Protein AF-A0A523VSX4-F1 (afdb_monomer_lite)

pLDDT: mean 75.47, std 18.43, range [39.0, 98.06]

Sequence (108 aa):
MPEKNNVSDAEEVKEILSVVSTEIPALIKGIISSVFSEEAGRSMGKAAAAFYKELKESGMPNEIALKMTEDYMSTFTSLGDILRHAGSGKKGLFFSKEKNREREEEEE

Foldseek 3Di:
DDDPPPVVVVVVVVVVVVCVVPVVLVVLVVVLCVCPPPVNVVVLVVVLVVQLVVCVVVVHDNVVSNVVSVVVVVVVVVVVVVSVVVNCPPVVVVVVVVVVVVVVVVVD

Structure (mmCIF, N/CA/C/O backbone):
data_AF-A0A523VSX4-F1
#
_ent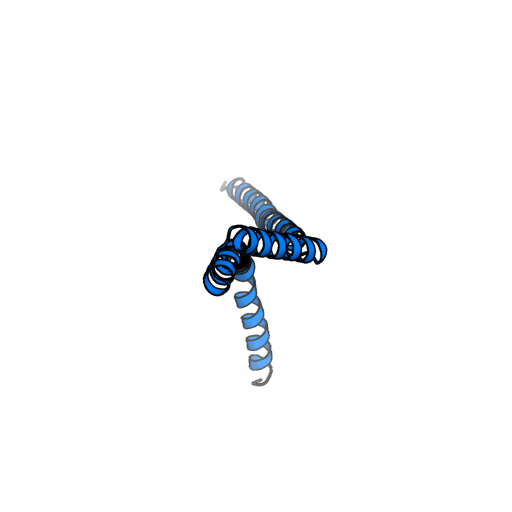ry.id   AF-A0A523VSX4-F1
#
loop_
_atom_site.group_PDB
_atom_site.id
_atom_site.type_symbol
_atom_site.label_atom_id
_atom_site.label_alt_id
_atom_site.label_comp_id
_atom_site.label_asym_id
_atom_site.label_entity_id
_atom_site.label_seq_id
_atom_site.pdbx_PDB_ins_code
_atom_site.Cartn_x
_atom_site.Cartn_y
_atom_site.Cartn_z
_atom_site.occupancy
_atom_site.B_iso_or_equiv
_atom_site.auth_seq_id
_atom_site.auth_comp_id
_atom_site.auth_asym_id
_atom_site.auth_atom_id
_atom_site.pdbx_PDB_model_num
ATOM 1 N N . MET A 1 1 ? 22.856 -2.462 -54.996 1.00 48.03 1 MET A N 1
ATOM 2 C CA . MET A 1 1 ? 23.525 -2.238 -53.696 1.00 48.03 1 MET A CA 1
ATOM 3 C C . MET A 1 1 ? 22.461 -2.427 -52.626 1.00 48.03 1 MET A C 1
ATOM 5 O O . MET A 1 1 ? 21.556 -1.601 -52.605 1.00 48.03 1 MET A O 1
ATOM 9 N N . PRO A 1 2 ? 22.453 -3.525 -51.851 1.00 47.81 2 PRO A N 1
ATOM 10 C CA . PRO A 1 2 ? 21.432 -3.714 -50.833 1.00 47.81 2 PRO A CA 1
ATOM 11 C C . PRO A 1 2 ? 21.807 -2.956 -49.548 1.00 47.81 2 PRO A C 1
ATOM 13 O O . PRO A 1 2 ? 22.927 -3.055 -49.059 1.00 47.81 2 PRO A O 1
ATOM 16 N N . GLU A 1 3 ? 20.848 -2.157 -49.084 1.00 53.94 3 GLU A N 1
ATOM 17 C CA . GLU A 1 3 ? 20.467 -1.943 -47.682 1.00 53.94 3 GLU A CA 1
ATOM 18 C C . GLU A 1 3 ? 21.566 -1.667 -46.641 1.00 53.94 3 GLU A C 1
ATOM 20 O O . GLU A 1 3 ? 22.012 -2.557 -45.924 1.00 53.94 3 GLU A O 1
ATOM 25 N N . LYS A 1 4 ? 21.913 -0.387 -46.461 1.00 54.75 4 LYS A N 1
ATOM 26 C CA . LYS A 1 4 ? 22.637 0.095 -45.268 1.00 54.75 4 LYS A CA 1
ATOM 27 C C . LYS A 1 4 ? 21.714 0.738 -44.213 1.00 54.75 4 LYS A C 1
ATOM 29 O O . LYS A 1 4 ? 22.189 1.080 -43.141 1.00 54.75 4 LYS A O 1
ATOM 34 N N . ASN A 1 5 ? 20.415 0.871 -44.508 1.00 56.47 5 ASN A N 1
ATOM 35 C CA . ASN A 1 5 ? 19.453 1.607 -43.672 1.00 56.47 5 ASN A CA 1
ATOM 36 C C . ASN A 1 5 ? 18.689 0.712 -42.675 1.00 56.47 5 ASN A C 1
ATOM 38 O O . ASN A 1 5 ? 18.404 1.139 -41.570 1.00 56.47 5 ASN A O 1
ATOM 42 N N . ASN A 1 6 ? 18.405 -0.553 -43.002 1.00 58.22 6 ASN A N 1
ATOM 43 C CA . ASN A 1 6 ? 17.601 -1.409 -42.111 1.00 58.22 6 ASN A CA 1
ATOM 44 C C . ASN A 1 6 ? 18.344 -1.842 -40.833 1.00 58.22 6 ASN A C 1
ATOM 46 O O . ASN A 1 6 ? 17.718 -2.139 -39.819 1.00 58.22 6 ASN A O 1
ATOM 50 N N . VAL A 1 7 ? 19.681 -1.903 -40.877 1.00 60.81 7 VAL A N 1
ATOM 51 C CA . VAL A 1 7 ? 20.496 -2.316 -39.722 1.00 60.81 7 VAL A CA 1
ATOM 52 C C . VAL A 1 7 ? 20.605 -1.185 -38.694 1.00 60.81 7 VAL A C 1
ATOM 54 O O . VAL A 1 7 ? 20.526 -1.469 -37.503 1.00 60.81 7 VAL A O 1
ATOM 57 N N . SER A 1 8 ? 20.710 0.080 -39.131 1.00 67.00 8 SER A N 1
ATOM 58 C CA . SER A 1 8 ? 20.747 1.230 -38.212 1.00 67.00 8 SER A CA 1
ATOM 59 C C . SER A 1 8 ? 19.434 1.396 -37.455 1.00 67.00 8 SER A C 1
ATOM 61 O O . SER A 1 8 ? 19.451 1.611 -36.247 1.00 67.00 8 SER A O 1
ATOM 63 N N . ASP A 1 9 ? 18.304 1.207 -38.139 1.00 78.69 9 ASP A N 1
ATOM 64 C CA . ASP A 1 9 ? 16.977 1.366 -37.537 1.00 78.69 9 ASP A CA 1
ATOM 65 C C . ASP A 1 9 ? 16.722 0.293 -36.463 1.00 78.69 9 ASP A C 1
ATOM 67 O O . ASP A 1 9 ? 16.134 0.559 -35.415 1.00 78.69 9 ASP A O 1
ATOM 71 N N . ALA A 1 10 ? 17.217 -0.931 -36.677 1.00 84.50 10 ALA A N 1
ATOM 72 C CA . ALA A 1 10 ? 17.121 -2.005 -35.692 1.00 84.50 10 ALA A CA 1
ATOM 73 C C . ALA A 1 10 ? 18.005 -1.762 -34.454 1.00 84.50 10 ALA A C 1
ATOM 75 O O . ALA A 1 10 ? 17.607 -2.107 -33.337 1.00 84.50 10 ALA A O 1
ATOM 76 N N . GLU A 1 11 ? 19.194 -1.180 -34.631 1.00 86.62 11 GLU A N 1
ATOM 77 C CA . GLU A 1 11 ? 20.088 -0.831 -33.522 1.00 86.62 11 GLU A CA 1
ATOM 78 C C . GLU A 1 11 ? 19.520 0.306 -32.665 1.00 86.62 11 GLU A C 1
ATOM 80 O O . GLU A 1 11 ? 19.517 0.190 -31.438 1.00 86.62 11 GLU A O 1
ATOM 85 N N . GLU A 1 12 ? 18.948 1.339 -33.286 1.00 85.19 12 GLU A N 1
ATOM 86 C CA . GLU A 1 12 ? 18.312 2.457 -32.580 1.00 85.19 12 GLU A CA 1
ATOM 87 C C . GLU A 1 12 ? 17.086 1.992 -31.776 1.00 85.19 12 GLU A C 1
ATOM 89 O O . GLU A 1 12 ? 16.945 2.295 -30.588 1.00 85.19 12 GLU A O 1
ATOM 94 N N . VAL A 1 13 ? 16.234 1.147 -32.370 1.00 89.38 13 VAL A N 1
ATOM 95 C CA . VAL A 1 13 ? 15.096 0.543 -31.658 1.00 89.38 13 VAL A CA 1
ATOM 96 C C . VAL A 1 13 ? 15.570 -0.329 -30.492 1.00 89.38 13 VAL A C 1
ATOM 98 O O . VAL A 1 13 ? 14.973 -0.296 -29.415 1.00 89.38 13 VAL A O 1
ATOM 101 N N . LYS A 1 14 ? 16.657 -1.090 -30.657 1.00 90.31 14 LYS A N 1
ATOM 102 C CA . LYS A 1 14 ? 17.240 -1.899 -29.576 1.00 90.31 14 LYS A CA 1
ATOM 103 C C . LYS A 1 14 ? 17.759 -1.031 -28.428 1.00 90.31 14 LYS A C 1
ATOM 105 O O . LYS A 1 14 ? 17.620 -1.430 -27.268 1.00 90.31 14 LYS A O 1
ATOM 110 N N . GLU A 1 15 ? 18.346 0.123 -28.726 1.00 91.00 15 GLU A N 1
ATOM 111 C CA . GLU A 1 15 ? 18.841 1.063 -27.720 1.00 91.00 15 GLU A CA 1
ATOM 112 C C . GLU A 1 15 ? 17.681 1.675 -26.926 1.00 91.00 15 GLU A C 1
ATOM 114 O O . GLU A 1 15 ? 17.662 1.580 -25.696 1.00 91.00 15 GLU A O 1
ATOM 119 N N . ILE A 1 16 ? 16.646 2.162 -27.617 1.00 90.25 16 ILE A N 1
ATOM 120 C CA . ILE A 1 16 ? 15.422 2.678 -26.988 1.00 90.25 16 ILE A CA 1
ATOM 121 C C . ILE A 1 16 ? 14.774 1.602 -26.111 1.00 90.25 16 ILE A C 1
ATOM 123 O O . ILE A 1 16 ? 14.473 1.846 -24.943 1.00 90.25 16 ILE A O 1
ATOM 127 N N . LEU A 1 17 ? 14.586 0.387 -26.637 1.00 92.19 17 LEU A N 1
ATOM 128 C CA . LEU A 1 17 ? 13.987 -0.713 -25.879 1.00 92.19 17 LEU A CA 1
ATOM 129 C C . LEU A 1 17 ? 14.850 -1.133 -24.684 1.00 92.19 17 LEU A C 1
ATOM 131 O O . LEU A 1 17 ? 14.299 -1.502 -23.646 1.00 92.19 17 LEU A O 1
ATOM 135 N N . SER A 1 18 ? 16.178 -1.044 -24.793 1.00 90.25 18 SER A N 1
ATOM 136 C CA . SER A 1 18 ? 17.081 -1.297 -23.667 1.00 90.25 18 SER A CA 1
ATOM 137 C C . SER A 1 18 ? 16.850 -0.286 -22.550 1.00 90.25 18 SER A C 1
ATOM 139 O O . SER A 1 18 ? 16.591 -0.716 -21.427 1.00 90.25 18 SER A O 1
ATOM 141 N N . VAL A 1 19 ? 16.826 1.015 -22.863 1.00 93.25 19 VAL A N 1
ATOM 142 C CA . VAL A 1 19 ? 16.543 2.090 -21.893 1.00 93.25 19 VAL A CA 1
ATOM 143 C C . VAL A 1 19 ? 15.151 1.928 -21.277 1.00 93.25 19 VAL A C 1
ATOM 145 O O . VAL A 1 19 ? 14.984 1.957 -20.062 1.00 93.25 19 VAL A O 1
ATOM 148 N N . VAL A 1 20 ? 14.128 1.672 -22.090 1.00 90.25 20 VAL A N 1
ATOM 149 C CA . VAL A 1 20 ? 12.761 1.436 -21.598 1.00 90.25 20 VAL A CA 1
ATOM 150 C C . VAL A 1 20 ? 12.720 0.239 -20.642 1.00 90.25 20 VAL A C 1
ATOM 152 O O . VAL A 1 20 ? 12.062 0.285 -19.600 1.00 90.25 20 VAL A O 1
ATOM 155 N N . SER A 1 21 ? 13.460 -0.827 -20.959 1.00 83.81 21 SER A N 1
ATOM 156 C CA . SER A 1 21 ? 13.522 -2.033 -20.135 1.00 83.81 21 SER A CA 1
ATOM 157 C C . SER A 1 21 ? 14.290 -1.863 -18.819 1.00 83.81 21 SER A C 1
ATOM 159 O O . SER A 1 21 ? 14.166 -2.739 -17.957 1.00 83.81 21 SER A O 1
ATOM 161 N N . THR A 1 22 ? 15.059 -0.780 -18.650 1.00 87.38 22 THR A N 1
ATOM 162 C CA . THR A 1 22 ? 15.782 -0.444 -17.412 1.00 87.38 22 THR A CA 1
ATOM 163 C C . THR A 1 22 ? 15.052 0.614 -16.592 1.00 87.38 22 THR A C 1
ATOM 165 O O . THR A 1 22 ? 14.833 0.407 -15.397 1.00 87.38 22 THR A O 1
ATOM 168 N N . GLU A 1 23 ? 14.615 1.704 -17.224 1.00 89.31 23 GLU A N 1
ATOM 169 C CA . GLU A 1 23 ? 14.023 2.855 -16.537 1.00 89.31 23 GLU A CA 1
ATOM 170 C C . GLU A 1 23 ? 12.624 2.551 -15.994 1.00 89.31 23 GLU A C 1
ATOM 172 O O . GLU A 1 23 ? 12.334 2.850 -14.835 1.00 89.31 23 GLU A O 1
ATOM 177 N N . ILE A 1 24 ? 11.757 1.884 -16.771 1.00 86.69 24 ILE A N 1
ATOM 178 C CA . ILE A 1 24 ? 10.392 1.572 -16.313 1.00 86.69 24 ILE A CA 1
ATOM 179 C C . ILE A 1 24 ? 10.417 0.680 -15.056 1.00 86.69 24 ILE A C 1
ATOM 181 O O . ILE A 1 24 ? 9.769 1.034 -14.065 1.00 86.69 24 ILE A O 1
ATOM 185 N N . PRO A 1 25 ? 11.176 -0.437 -15.012 1.00 80.50 25 PRO A N 1
ATOM 186 C CA . PRO A 1 25 ? 11.282 -1.230 -13.789 1.00 80.50 25 PRO A CA 1
ATOM 187 C C . PRO A 1 25 ? 11.915 -0.477 -12.615 1.00 80.50 25 PRO A C 1
ATOM 189 O O . PRO A 1 25 ? 11.504 -0.693 -11.473 1.00 80.50 25 PRO A O 1
ATOM 192 N N . ALA A 1 26 ? 12.894 0.400 -12.864 1.00 81.69 26 ALA A N 1
ATOM 193 C CA . ALA A 1 26 ? 13.527 1.201 -11.818 1.00 81.69 26 ALA A CA 1
ATOM 194 C C . ALA A 1 26 ? 12.535 2.179 -11.170 1.00 81.69 26 ALA A C 1
ATOM 196 O O . ALA A 1 26 ? 12.469 2.257 -9.942 1.00 81.69 26 ALA A O 1
ATOM 197 N N . LEU A 1 27 ? 11.705 2.848 -11.975 1.00 82.81 27 LEU A N 1
ATOM 198 C CA . LEU A 1 27 ? 10.642 3.734 -11.496 1.00 82.81 27 LEU A CA 1
ATOM 199 C C . LEU A 1 27 ? 9.605 2.977 -10.657 1.00 82.81 27 LEU A C 1
ATOM 201 O O . LEU A 1 27 ? 9.280 3.402 -9.547 1.00 82.81 27 LEU A O 1
ATOM 205 N N . ILE A 1 28 ? 9.141 1.818 -11.137 1.00 74.56 28 ILE A N 1
ATOM 206 C CA . ILE A 1 28 ? 8.211 0.953 -10.392 1.00 74.56 28 ILE A CA 1
ATOM 207 C C . ILE A 1 28 ? 8.827 0.542 -9.049 1.00 74.56 28 ILE A C 1
ATOM 209 O O . ILE A 1 28 ? 8.181 0.656 -8.008 1.00 74.56 28 ILE A O 1
ATOM 213 N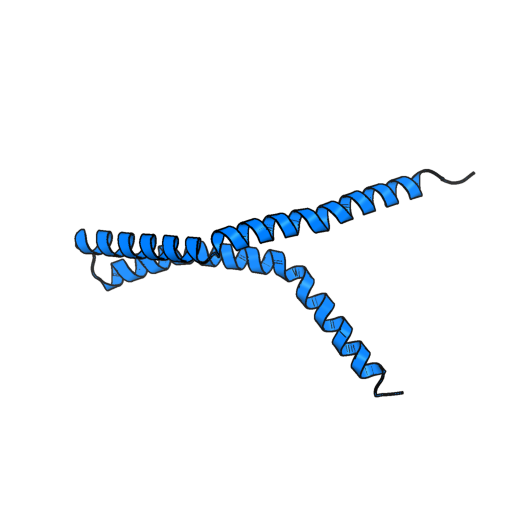 N . LYS A 1 29 ? 10.096 0.112 -9.048 1.00 73.88 29 LYS A N 1
ATOM 214 C CA . LYS A 1 29 ? 10.814 -0.261 -7.824 1.00 73.88 29 LYS A CA 1
ATOM 215 C C . LYS A 1 29 ? 10.938 0.918 -6.857 1.00 73.88 29 LYS A C 1
ATOM 217 O O . LYS A 1 29 ? 10.751 0.716 -5.663 1.00 73.88 29 LYS A O 1
ATOM 222 N N . GLY A 1 30 ? 11.202 2.128 -7.350 1.00 79.06 30 GLY A N 1
ATOM 223 C CA . GLY A 1 30 ? 11.261 3.343 -6.534 1.00 79.06 30 GLY A CA 1
ATOM 224 C C . GLY A 1 30 ? 9.937 3.654 -5.832 1.00 79.06 30 GLY A C 1
ATOM 225 O O . GLY A 1 30 ? 9.933 3.916 -4.631 1.00 79.06 30 GLY A O 1
ATOM 226 N N . ILE A 1 31 ? 8.813 3.544 -6.547 1.00 75.50 31 ILE A N 1
ATOM 227 C CA . ILE A 1 31 ? 7.465 3.740 -5.985 1.00 75.50 31 ILE A CA 1
ATOM 228 C C . ILE A 1 31 ? 7.132 2.643 -4.965 1.00 75.50 31 ILE A C 1
ATOM 230 O O . ILE A 1 31 ? 6.622 2.927 -3.887 1.00 75.50 31 ILE A O 1
ATOM 234 N N . ILE A 1 32 ? 7.461 1.381 -5.257 1.00 66.69 32 ILE A N 1
ATOM 235 C CA . ILE A 1 32 ? 7.283 0.281 -4.298 1.00 66.69 32 ILE A CA 1
ATOM 236 C C . ILE A 1 32 ? 8.121 0.550 -3.044 1.00 66.69 32 ILE A C 1
ATOM 238 O O . ILE A 1 32 ? 7.608 0.468 -1.936 1.00 66.69 32 ILE A O 1
ATOM 242 N N . SER A 1 33 ? 9.398 0.898 -3.182 1.00 69.12 33 SER A N 1
ATOM 243 C CA . SER A 1 33 ? 10.268 1.167 -2.035 1.00 69.12 33 SER A CA 1
ATOM 244 C C . SER A 1 33 ? 9.820 2.369 -1.205 1.00 69.12 33 SER A C 1
ATOM 246 O O . SER A 1 33 ? 10.005 2.341 0.009 1.00 69.12 33 SER A O 1
ATOM 248 N N . SER A 1 34 ? 9.212 3.393 -1.809 1.00 72.88 34 SER A N 1
ATOM 249 C CA . SER A 1 34 ? 8.656 4.514 -1.048 1.00 72.88 34 SER A CA 1
ATOM 250 C C . SER A 1 34 ? 7.396 4.108 -0.274 1.00 72.88 34 SER A C 1
ATOM 252 O O . SER A 1 34 ? 7.284 4.432 0.909 1.00 72.88 34 SER A O 1
ATOM 254 N N . VAL A 1 35 ? 6.501 3.327 -0.889 1.00 66.56 35 VAL A N 1
ATOM 255 C CA . VAL A 1 35 ? 5.238 2.853 -0.288 1.00 66.56 35 VAL A CA 1
ATOM 256 C C . VAL A 1 35 ? 5.445 1.724 0.735 1.00 66.56 35 VAL A C 1
ATOM 258 O O . VAL A 1 35 ? 4.717 1.648 1.718 1.00 66.56 35 VAL A O 1
ATOM 261 N N . PHE A 1 36 ? 6.453 0.869 0.554 1.00 67.75 36 PHE A N 1
ATOM 262 C CA . PHE A 1 36 ? 6.820 -0.221 1.473 1.00 67.75 36 PHE A CA 1
ATOM 263 C C . PHE A 1 36 ? 8.020 0.128 2.367 1.00 67.75 36 PHE A C 1
ATOM 265 O O . PHE A 1 36 ? 8.699 -0.761 2.884 1.00 67.75 36 PHE A O 1
ATOM 272 N N . SER A 1 37 ? 8.303 1.418 2.546 1.00 74.94 37 SER A N 1
ATOM 273 C CA . SER A 1 37 ? 9.291 1.881 3.520 1.00 74.94 37 SER A CA 1
ATOM 274 C C . SER A 1 37 ? 8.790 1.670 4.954 1.00 74.94 37 SER A C 1
ATOM 276 O O . SER A 1 37 ? 7.587 1.583 5.206 1.00 74.94 37 SER A O 1
ATOM 278 N N . GLU A 1 38 ? 9.705 1.618 5.925 1.00 77.69 38 GLU A N 1
ATOM 279 C CA . GLU A 1 38 ? 9.335 1.551 7.345 1.00 77.69 38 GLU A CA 1
ATOM 280 C C . GLU A 1 38 ? 8.454 2.742 7.757 1.00 77.69 38 GLU A C 1
ATOM 282 O O . GLU A 1 38 ? 7.485 2.587 8.501 1.00 77.69 38 GLU A O 1
ATOM 287 N N . GLU A 1 39 ? 8.761 3.932 7.241 1.00 81.62 39 GLU A N 1
ATOM 288 C CA . GLU A 1 39 ? 7.982 5.144 7.479 1.00 81.62 39 GLU A CA 1
ATOM 289 C C . GLU A 1 39 ? 6.562 5.027 6.915 1.00 81.62 39 GLU A C 1
ATOM 291 O O . GLU A 1 39 ? 5.592 5.297 7.630 1.00 81.62 39 GLU A O 1
ATOM 296 N N . ALA A 1 40 ? 6.423 4.555 5.674 1.00 80.12 40 ALA A N 1
ATOM 297 C CA . ALA A 1 40 ? 5.121 4.321 5.063 1.00 80.12 40 ALA A CA 1
ATOM 298 C C . ALA A 1 40 ? 4.328 3.239 5.812 1.00 80.12 40 ALA A C 1
ATOM 300 O O . ALA A 1 40 ? 3.149 3.441 6.100 1.00 80.12 40 ALA A O 1
ATOM 301 N N . GLY A 1 41 ? 4.980 2.152 6.237 1.00 81.44 41 GLY A N 1
ATOM 302 C CA . GLY A 1 41 ? 4.369 1.119 7.077 1.00 81.44 41 GLY A CA 1
ATOM 303 C C . GLY A 1 41 ? 3.869 1.664 8.420 1.00 81.44 41 GLY A C 1
ATOM 304 O O . GLY A 1 41 ? 2.733 1.394 8.815 1.00 81.44 41 GLY A O 1
ATOM 305 N N . ARG A 1 42 ? 4.667 2.495 9.107 1.00 86.81 42 ARG A N 1
ATOM 306 C CA . ARG A 1 42 ? 4.257 3.172 10.353 1.00 86.81 42 ARG A CA 1
ATOM 307 C C . ARG A 1 42 ? 3.086 4.127 10.126 1.00 86.81 42 ARG A C 1
ATOM 309 O O . ARG A 1 42 ? 2.177 4.177 10.954 1.00 86.81 42 ARG A O 1
ATOM 316 N N . SER A 1 43 ? 3.105 4.889 9.034 1.00 88.12 43 SER A N 1
ATOM 317 C CA . SER A 1 43 ? 2.020 5.805 8.667 1.00 88.12 43 SER A CA 1
ATOM 318 C C . SER A 1 43 ? 0.719 5.044 8.394 1.00 88.12 43 SER A C 1
ATOM 320 O O . SER A 1 43 ? -0.321 5.355 8.976 1.00 88.12 43 SER A O 1
ATOM 322 N N . MET A 1 44 ? 0.796 3.968 7.607 1.00 85.88 44 MET A N 1
ATOM 323 C CA . MET A 1 44 ? -0.333 3.097 7.285 1.00 85.88 44 MET A CA 1
ATOM 324 C C . MET A 1 44 ? -0.929 2.447 8.541 1.00 85.88 44 MET A C 1
ATOM 326 O O . MET A 1 44 ? -2.143 2.484 8.735 1.00 85.88 44 MET A O 1
ATOM 330 N N . GLY A 1 45 ? -0.088 1.937 9.447 1.00 89.19 45 GLY A N 1
ATOM 331 C CA . GLY A 1 45 ? -0.543 1.372 10.721 1.00 89.19 45 GLY A CA 1
ATOM 332 C C . GLY A 1 45 ? -1.272 2.390 11.605 1.00 89.19 45 GLY A C 1
ATOM 333 O O . GLY A 1 45 ? -2.311 2.073 12.184 1.00 89.19 45 GLY A O 1
ATOM 334 N N . LYS A 1 46 ? -0.783 3.638 11.671 1.00 94.19 46 LYS A N 1
ATOM 335 C CA . LYS A 1 46 ? -1.471 4.727 12.389 1.00 94.19 46 LYS A CA 1
ATOM 336 C C . LYS A 1 46 ? -2.834 5.042 11.774 1.00 94.19 46 LYS A C 1
ATOM 338 O O . LYS A 1 46 ? -3.794 5.223 12.518 1.00 94.19 46 LYS A O 1
ATOM 343 N N . ALA A 1 47 ? -2.923 5.086 10.445 1.00 91.75 47 ALA A N 1
ATOM 344 C CA . ALA A 1 47 ? -4.177 5.340 9.743 1.00 91.75 47 ALA A CA 1
ATOM 345 C C . ALA A 1 47 ? -5.209 4.230 10.002 1.00 91.75 47 ALA A C 1
ATOM 347 O O . ALA A 1 47 ? -6.348 4.532 10.350 1.00 91.75 47 ALA A O 1
ATOM 348 N N . ALA A 1 48 ? -4.803 2.959 9.917 1.00 94.06 48 ALA A N 1
ATOM 349 C CA . ALA A 1 48 ? -5.670 1.821 10.225 1.00 94.06 48 ALA A CA 1
ATOM 350 C C . ALA A 1 48 ? -6.174 1.855 11.678 1.00 94.06 48 ALA A C 1
ATOM 352 O O . ALA A 1 48 ? -7.361 1.664 11.933 1.00 94.06 48 ALA A O 1
ATOM 353 N N . ALA A 1 49 ? -5.289 2.161 12.633 1.00 95.31 49 ALA A N 1
ATOM 354 C CA . ALA A 1 49 ? -5.657 2.272 14.043 1.00 95.31 49 ALA A CA 1
ATOM 355 C C . ALA A 1 49 ? -6.644 3.421 14.305 1.00 95.31 49 ALA A C 1
ATOM 357 O O . ALA A 1 49 ? -7.605 3.244 15.053 1.00 95.31 49 ALA A O 1
ATOM 358 N N . ALA A 1 50 ? -6.421 4.585 13.686 1.00 97.25 50 ALA A N 1
ATOM 359 C CA . ALA A 1 50 ? -7.326 5.726 13.792 1.00 97.25 50 ALA A CA 1
ATOM 360 C C . ALA A 1 50 ? -8.706 5.405 13.199 1.00 97.25 50 ALA A C 1
ATOM 362 O O . ALA A 1 50 ? -9.717 5.662 13.845 1.00 97.25 50 ALA A O 1
ATOM 363 N N . PHE A 1 51 ? -8.743 4.773 12.024 1.00 96.44 51 PHE A N 1
ATOM 364 C CA . PHE A 1 51 ? -9.981 4.350 11.372 1.00 96.44 51 PHE A CA 1
ATOM 365 C C . PHE A 1 51 ? -10.781 3.368 12.239 1.00 96.44 51 PHE A C 1
ATOM 367 O O . PHE A 1 51 ? -11.951 3.608 12.523 1.00 96.44 51 PHE A O 1
ATOM 374 N N . TYR A 1 52 ? -10.138 2.313 12.750 1.00 97.62 52 TYR A N 1
ATOM 375 C CA . TYR A 1 52 ? -10.778 1.361 13.663 1.00 97.62 52 TYR A CA 1
ATOM 376 C C . TYR A 1 52 ? -11.332 2.037 14.925 1.00 97.62 52 TYR A C 1
ATOM 378 O O . TYR A 1 52 ? -12.437 1.722 15.374 1.00 97.62 52 TYR A O 1
ATOM 386 N N . LYS A 1 53 ? -10.568 2.972 15.502 1.00 98.00 53 LYS A N 1
ATOM 387 C CA . LYS A 1 53 ? -10.972 3.715 16.697 1.00 98.00 53 LYS A CA 1
ATOM 388 C C . LYS A 1 53 ? -12.227 4.555 16.437 1.00 98.00 53 LYS A C 1
ATOM 390 O O . LYS A 1 53 ? -13.175 4.433 17.205 1.00 98.00 53 LYS A O 1
ATOM 395 N N . GLU A 1 54 ? -12.256 5.320 15.349 1.00 98.06 54 GLU A N 1
ATOM 396 C CA . GLU A 1 54 ? -13.416 6.123 14.930 1.00 98.06 54 GLU A CA 1
ATOM 397 C C . GLU A 1 54 ? -14.663 5.256 14.707 1.00 98.06 54 GLU A C 1
ATOM 399 O O . GLU A 1 54 ? -15.742 5.562 15.216 1.00 98.06 54 GLU A O 1
ATOM 404 N N . LEU A 1 55 ? -14.522 4.109 14.028 1.00 97.81 55 LEU A N 1
ATOM 405 C CA . LEU A 1 55 ? -15.636 3.175 13.839 1.00 97.81 55 LEU A CA 1
ATOM 406 C C . LEU A 1 55 ? -16.212 2.720 15.185 1.00 97.81 55 LEU A C 1
ATOM 408 O O . LEU A 1 55 ? -17.426 2.764 15.391 1.00 97.81 55 LEU A O 1
ATOM 412 N N . LYS A 1 56 ? -15.356 2.343 16.135 1.00 98.00 56 LYS A N 1
ATOM 413 C CA . LYS A 1 56 ? -15.801 1.952 17.477 1.00 98.00 56 LYS A CA 1
ATOM 414 C C . LYS A 1 56 ? -16.452 3.091 18.249 1.00 98.00 56 LYS A C 1
ATOM 416 O O . LYS A 1 56 ? -17.464 2.868 18.909 1.00 98.00 56 LYS A O 1
ATOM 421 N N . GLU A 1 57 ? -15.885 4.290 18.177 1.00 97.81 57 GLU A N 1
ATOM 422 C CA . GLU A 1 57 ? -16.424 5.482 18.840 1.00 97.81 57 GLU A CA 1
ATOM 423 C C . GLU A 1 57 ? -17.791 5.882 18.268 1.00 97.81 57 GLU A C 1
ATOM 425 O O . GLU A 1 57 ? -18.657 6.329 19.017 1.00 97.81 57 GLU A O 1
ATOM 430 N N . SER A 1 58 ? -18.042 5.601 16.985 1.00 97.25 58 SER A N 1
ATOM 431 C CA . SER A 1 58 ? -19.359 5.766 16.353 1.00 97.25 58 SER A CA 1
ATOM 432 C C . SER A 1 58 ? -20.407 4.719 16.774 1.00 97.25 58 SER A C 1
ATOM 434 O O . SER A 1 58 ? -21.561 4.792 16.355 1.00 97.25 58 SER A O 1
ATOM 436 N N . GLY A 1 59 ? -20.029 3.746 17.613 1.00 96.94 59 GLY A N 1
ATOM 437 C CA . GLY A 1 59 ? -20.911 2.683 18.099 1.00 96.94 59 GLY A CA 1
ATOM 438 C C . GLY A 1 59 ? -20.900 1.412 17.248 1.00 96.94 59 GLY A C 1
ATOM 439 O O . GLY A 1 59 ? -21.741 0.534 17.452 1.00 96.94 59 GLY A O 1
ATOM 440 N N . MET A 1 60 ? -19.960 1.276 16.306 1.00 97.56 60 MET A N 1
ATOM 441 C CA . MET A 1 60 ? -19.835 0.060 15.505 1.00 97.56 60 MET A CA 1
ATOM 442 C C . MET A 1 60 ? -19.358 -1.125 16.366 1.00 97.56 60 MET A C 1
ATOM 444 O O . MET A 1 60 ? -18.390 -0.984 17.121 1.00 97.56 60 MET A O 1
ATOM 448 N N . PRO A 1 61 ? -19.973 -2.318 16.236 1.00 98.00 61 PRO A N 1
ATOM 449 C CA . PRO A 1 61 ? -19.493 -3.521 16.906 1.00 98.00 61 PRO A CA 1
ATOM 450 C C . PRO A 1 61 ? -18.034 -3.832 16.553 1.00 98.00 61 PRO A C 1
ATOM 452 O O . PRO A 1 61 ? -17.642 -3.724 15.391 1.00 98.00 61 PRO A O 1
ATOM 455 N N . ASN A 1 62 ? -17.251 -4.275 17.544 1.00 95.00 62 ASN A N 1
ATOM 456 C CA . ASN A 1 62 ? -15.809 -4.524 17.395 1.00 95.00 62 ASN A CA 1
ATOM 457 C C . ASN A 1 62 ? -15.469 -5.399 16.179 1.00 95.00 62 ASN A C 1
ATOM 459 O O . ASN A 1 62 ? -14.550 -5.072 15.437 1.00 95.00 62 ASN A O 1
ATOM 463 N N . GLU A 1 63 ? -16.205 -6.493 15.969 1.00 96.12 63 GLU A N 1
ATOM 464 C CA . GLU A 1 63 ? -15.954 -7.431 14.866 1.00 96.12 63 GLU A CA 1
ATOM 465 C C . GLU A 1 63 ? -16.195 -6.789 13.495 1.00 96.12 63 GLU A C 1
ATOM 467 O O . GLU A 1 63 ? -15.420 -6.996 12.565 1.00 96.12 63 GLU A O 1
ATOM 472 N N . ILE A 1 64 ? -17.232 -5.954 13.379 1.00 97.25 64 ILE A N 1
ATOM 473 C CA . ILE A 1 64 ? -17.542 -5.241 12.135 1.00 97.25 64 ILE A CA 1
ATOM 474 C C . ILE A 1 64 ? -16.490 -4.158 11.879 1.00 97.25 64 ILE A C 1
ATOM 476 O O . ILE A 1 64 ? -15.984 -4.053 10.764 1.00 97.25 64 ILE A O 1
ATOM 480 N N . ALA A 1 65 ? -16.109 -3.401 12.911 1.00 97.62 65 ALA A N 1
ATOM 481 C CA . ALA A 1 65 ? -15.080 -2.371 12.805 1.00 97.62 65 ALA A CA 1
ATOM 482 C C . ALA A 1 65 ? -13.716 -2.959 12.414 1.00 97.62 65 ALA A C 1
ATOM 484 O O . ALA A 1 65 ? -13.002 -2.381 11.590 1.00 97.62 65 ALA A O 1
ATOM 485 N N . LEU A 1 66 ? -13.365 -4.121 12.979 1.00 96.44 66 LEU A N 1
ATOM 486 C CA . LEU A 1 66 ? -12.144 -4.843 12.639 1.00 96.44 66 LEU A CA 1
ATOM 487 C C . LEU A 1 66 ? -12.175 -5.265 11.170 1.00 96.44 66 LEU A C 1
ATOM 489 O O . LEU A 1 66 ? -11.273 -4.897 10.424 1.00 96.44 66 LEU A O 1
ATOM 493 N N . LYS A 1 67 ? -13.257 -5.922 10.737 1.00 96.50 67 LYS A N 1
ATOM 494 C CA . LYS A 1 67 ? -13.421 -6.357 9.349 1.00 96.50 67 LYS A CA 1
ATOM 495 C C . LYS A 1 67 ? -13.345 -5.192 8.359 1.00 96.50 67 LYS A C 1
ATOM 497 O O . LYS A 1 67 ? -12.628 -5.277 7.374 1.00 96.50 67 LYS A O 1
ATOM 502 N N . MET A 1 68 ? -14.025 -4.075 8.625 1.00 95.19 68 MET A N 1
ATOM 503 C CA . MET A 1 68 ? -13.962 -2.898 7.746 1.00 95.19 68 MET A CA 1
ATOM 504 C C . MET A 1 68 ? -12.553 -2.300 7.666 1.00 95.19 68 MET A C 1
ATOM 506 O O . MET A 1 68 ? -12.154 -1.790 6.620 1.00 95.19 68 MET A O 1
ATOM 510 N N . THR A 1 69 ? -11.790 -2.364 8.758 1.00 95.25 69 THR A N 1
ATOM 511 C CA . THR A 1 69 ? -10.391 -1.917 8.781 1.00 95.25 69 THR A CA 1
ATOM 512 C C . THR A 1 69 ? -9.487 -2.873 7.998 1.00 95.25 69 THR A C 1
ATOM 514 O O . THR A 1 69 ? -8.624 -2.416 7.249 1.00 95.25 69 THR A O 1
ATOM 517 N N . GLU A 1 70 ? -9.696 -4.185 8.131 1.00 92.75 70 GLU A N 1
ATOM 518 C CA . GLU A 1 70 ? -9.011 -5.218 7.343 1.00 92.75 70 GLU A CA 1
ATOM 519 C C . GLU A 1 70 ? -9.305 -5.062 5.847 1.00 92.75 70 GLU A C 1
ATOM 521 O O . GLU A 1 70 ? -8.372 -5.019 5.046 1.00 92.75 70 GLU A O 1
ATOM 526 N N . ASP A 1 71 ? -10.575 -4.880 5.475 1.00 9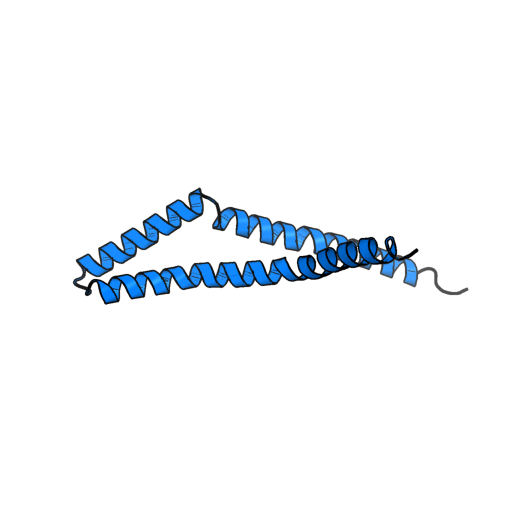1.88 71 ASP A N 1
ATOM 527 C CA . ASP A 1 71 ? -11.006 -4.648 4.095 1.00 91.88 71 ASP A CA 1
ATOM 528 C C . ASP A 1 71 ? -10.365 -3.366 3.533 1.00 91.88 71 ASP A C 1
ATOM 530 O O . ASP A 1 71 ? -9.810 -3.384 2.433 1.00 91.88 71 ASP A O 1
ATOM 534 N N . TYR A 1 72 ? -10.342 -2.270 4.303 1.00 87.56 72 TYR A N 1
ATOM 535 C CA . TYR A 1 72 ? -9.647 -1.033 3.928 1.00 87.56 72 TYR A CA 1
ATOM 536 C C . TYR A 1 72 ? -8.149 -1.270 3.675 1.00 87.56 72 TYR A C 1
ATOM 538 O O . TYR A 1 72 ? -7.620 -0.849 2.645 1.00 87.56 72 TYR A O 1
ATOM 546 N N . MET A 1 73 ? -7.468 -2.006 4.557 1.00 86.19 73 MET A N 1
ATOM 547 C CA . MET A 1 73 ? -6.048 -2.356 4.411 1.00 86.19 73 MET A CA 1
ATOM 548 C C . MET A 1 73 ? -5.766 -3.315 3.251 1.00 86.19 73 MET A C 1
ATOM 550 O O . MET A 1 73 ? -4.731 -3.193 2.592 1.00 86.19 73 MET A O 1
ATOM 554 N N . SER A 1 74 ? -6.698 -4.218 2.947 1.00 84.00 74 SER A N 1
ATOM 555 C CA . SER A 1 74 ? -6.561 -5.198 1.865 1.00 84.00 74 SER A CA 1
ATOM 556 C C . SER A 1 74 ? -6.430 -4.551 0.481 1.00 84.00 74 SER A C 1
ATOM 558 O O . SER A 1 74 ? -5.782 -5.096 -0.418 1.00 84.00 74 SER A O 1
ATOM 560 N N . THR A 1 75 ? -6.991 -3.350 0.304 1.00 78.81 75 THR A N 1
ATOM 561 C CA . THR A 1 75 ? -6.856 -2.589 -0.945 1.00 78.81 75 THR A CA 1
ATOM 562 C C . THR A 1 75 ? -5.398 -2.204 -1.213 1.00 78.81 75 THR A C 1
ATOM 564 O O . THR A 1 75 ? -4.934 -2.293 -2.350 1.00 78.81 75 THR A O 1
ATOM 567 N N . PHE A 1 76 ? -4.633 -1.879 -0.167 1.00 74.44 76 PHE A N 1
ATOM 568 C CA . PHE A 1 76 ? -3.217 -1.527 -0.272 1.00 74.44 76 PHE A CA 1
ATOM 569 C C . PHE A 1 76 ? -2.331 -2.753 -0.530 1.00 74.44 76 PHE A C 1
ATOM 571 O O . PHE A 1 76 ? -1.406 -2.683 -1.344 1.00 74.44 76 PHE A O 1
ATOM 578 N N . THR A 1 77 ? -2.618 -3.896 0.104 1.00 71.75 77 THR A N 1
ATOM 579 C CA . THR A 1 77 ? -1.861 -5.140 -0.131 1.00 71.75 77 THR A CA 1
ATOM 580 C C . THR A 1 77 ? -2.098 -5.688 -1.534 1.00 71.75 77 THR A C 1
ATOM 582 O O . THR A 1 77 ? -1.141 -6.081 -2.196 1.00 71.75 77 THR A O 1
ATOM 585 N N . SER A 1 78 ? -3.337 -5.619 -2.030 1.00 74.94 78 SER A N 1
ATOM 586 C CA . SER A 1 78 ? -3.696 -6.052 -3.388 1.00 74.94 78 SER A CA 1
ATOM 587 C C . SER A 1 78 ? -2.933 -5.271 -4.465 1.00 74.94 78 SER A C 1
ATOM 589 O O . SER A 1 78 ? -2.437 -5.853 -5.430 1.00 74.94 78 SER A O 1
ATOM 591 N N . LEU A 1 79 ? -2.763 -3.957 -4.281 1.00 67.88 79 LEU A N 1
ATOM 592 C CA . LEU A 1 79 ? -1.916 -3.134 -5.152 1.00 67.88 79 LEU A CA 1
ATOM 593 C C . LEU A 1 79 ? -0.440 -3.554 -5.074 1.00 67.88 79 LEU A C 1
ATOM 595 O O . LEU A 1 79 ? 0.241 -3.632 -6.098 1.00 67.88 79 LEU A O 1
ATOM 599 N N . GLY A 1 80 ? 0.044 -3.880 -3.873 1.00 69.31 80 GLY A N 1
ATOM 600 C CA . GLY A 1 80 ? 1.375 -4.444 -3.652 1.00 69.31 80 GLY A CA 1
ATOM 601 C C . GLY A 1 80 ? 1.621 -5.749 -4.402 1.00 69.31 80 GLY A C 1
ATOM 602 O O . GLY A 1 80 ? 2.684 -5.935 -4.998 1.00 69.31 80 GLY A O 1
ATOM 603 N N . ASP A 1 81 ? 0.633 -6.637 -4.411 1.00 71.25 81 ASP A N 1
ATOM 604 C CA . ASP A 1 81 ? 0.730 -7.924 -5.089 1.00 71.25 81 ASP A CA 1
ATOM 605 C C . ASP A 1 81 ? 0.724 -7.766 -6.610 1.00 71.25 81 ASP A C 1
ATOM 60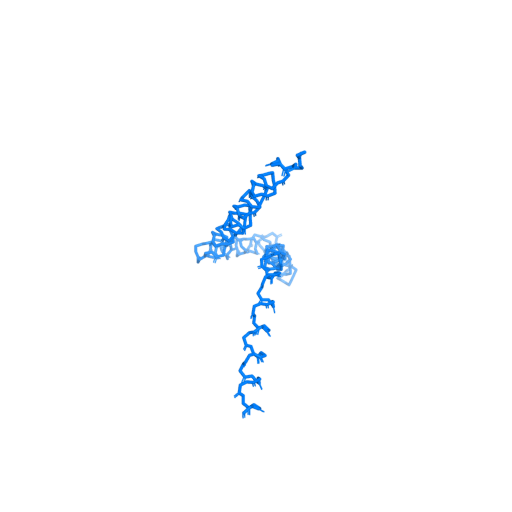7 O O . ASP A 1 81 ? 1.536 -8.403 -7.280 1.00 71.25 81 ASP A O 1
ATOM 611 N N . ILE A 1 82 ? -0.091 -6.868 -7.169 1.00 74.25 82 ILE A N 1
ATOM 612 C CA . ILE A 1 82 ? -0.056 -6.536 -8.606 1.00 74.25 82 ILE A CA 1
ATOM 613 C C . ILE A 1 82 ? 1.331 -6.012 -9.001 1.00 74.25 82 ILE A C 1
ATOM 615 O O . ILE A 1 82 ? 1.917 -6.470 -9.984 1.00 74.25 82 ILE A O 1
ATOM 619 N N . LEU A 1 83 ? 1.892 -5.101 -8.202 1.00 64.38 83 LEU A N 1
ATOM 620 C CA . LEU A 1 83 ? 3.229 -4.544 -8.414 1.00 64.38 83 LEU A CA 1
ATOM 621 C C . LEU A 1 83 ? 4.327 -5.618 -8.329 1.00 64.38 83 LEU A C 1
ATOM 623 O O . LEU A 1 83 ? 5.237 -5.647 -9.162 1.00 64.38 83 LEU A O 1
ATOM 627 N N . ARG A 1 84 ? 4.227 -6.548 -7.369 1.00 66.31 84 ARG A N 1
ATOM 628 C CA . ARG A 1 84 ? 5.135 -7.701 -7.267 1.00 66.31 84 ARG A CA 1
ATOM 629 C C . ARG A 1 84 ? 5.035 -8.617 -8.477 1.00 66.31 84 ARG A C 1
ATOM 631 O O . ARG A 1 84 ? 6.075 -9.008 -9.001 1.00 66.31 84 ARG A O 1
ATOM 638 N N . HIS A 1 85 ? 3.834 -8.951 -8.938 1.00 68.75 85 HIS A N 1
ATOM 639 C CA . HIS A 1 85 ? 3.651 -9.819 -10.103 1.00 68.75 85 HIS A CA 1
ATOM 640 C C . HIS A 1 85 ? 4.155 -9.153 -11.391 1.00 68.75 85 HIS A C 1
ATOM 642 O O . HIS A 1 85 ? 4.855 -9.801 -12.170 1.00 68.75 85 HIS A O 1
ATOM 648 N N . ALA A 1 86 ? 3.920 -7.849 -11.566 1.00 65.31 86 ALA A N 1
ATOM 649 C CA . ALA A 1 86 ? 4.454 -7.076 -12.688 1.00 65.31 86 ALA A CA 1
ATOM 650 C C . ALA A 1 86 ? 5.997 -7.015 -12.684 1.00 65.31 86 ALA A C 1
ATOM 652 O O . ALA A 1 86 ? 6.626 -7.116 -13.736 1.00 65.31 86 ALA A O 1
ATOM 653 N N . GLY A 1 87 ? 6.624 -6.916 -11.506 1.00 62.44 87 GLY A N 1
ATOM 654 C CA . GLY A 1 87 ? 8.085 -6.937 -11.357 1.00 62.44 87 GLY A CA 1
ATOM 655 C C . GLY A 1 87 ? 8.727 -8.334 -11.406 1.00 62.44 87 GLY A C 1
ATOM 656 O O . GLY A 1 87 ? 9.927 -8.451 -11.661 1.00 62.44 87 GLY A O 1
ATOM 657 N N . SER A 1 88 ? 7.959 -9.406 -11.178 1.00 59.56 88 SER A N 1
ATOM 658 C CA . SER A 1 88 ? 8.481 -10.781 -11.057 1.00 59.56 88 SER A CA 1
ATOM 659 C C . SER A 1 88 ? 8.590 -11.536 -12.385 1.00 59.56 88 SER A C 1
ATOM 661 O O . SER A 1 88 ? 9.246 -12.579 -12.431 1.00 59.56 88 SER A O 1
ATOM 663 N N . GLY A 1 89 ? 8.055 -10.992 -13.484 1.00 52.41 89 GLY A N 1
ATOM 664 C CA . GLY A 1 89 ? 8.100 -11.607 -14.820 1.00 52.41 89 GLY A CA 1
ATOM 665 C C . GLY A 1 89 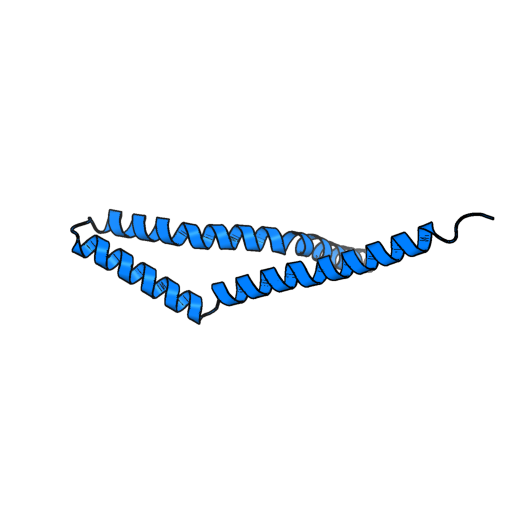? 9.506 -11.880 -15.382 1.00 52.41 89 GLY A C 1
ATOM 666 O O . GLY A 1 89 ? 9.642 -12.661 -16.318 1.00 52.41 89 GLY A O 1
ATOM 667 N N . LYS A 1 90 ? 10.571 -11.305 -14.800 1.00 49.44 90 LYS A N 1
ATOM 668 C CA . LYS A 1 90 ? 11.968 -11.599 -15.177 1.00 49.44 90 LYS A CA 1
ATOM 669 C C . LYS A 1 90 ? 12.697 -12.569 -14.238 1.00 49.44 90 LYS A C 1
ATOM 671 O O . LYS A 1 90 ? 13.710 -13.119 -14.648 1.00 49.44 90 LYS A O 1
ATOM 676 N N . LYS A 1 91 ? 12.237 -12.833 -13.006 1.00 45.19 91 LYS A N 1
ATOM 677 C CA . LYS A 1 91 ? 13.062 -13.575 -12.023 1.00 45.19 91 LYS A CA 1
ATOM 678 C C . LYS A 1 91 ? 12.996 -15.104 -12.170 1.00 45.19 91 LYS A C 1
ATOM 680 O O . LYS A 1 91 ? 13.962 -15.780 -11.834 1.00 45.19 91 LYS A O 1
ATOM 685 N N . GLY A 1 92 ? 11.914 -15.641 -12.741 1.00 42.16 92 GLY A N 1
ATOM 686 C CA . GLY A 1 92 ? 11.774 -17.082 -13.007 1.00 42.16 92 GLY A CA 1
ATOM 687 C C . GLY A 1 92 ? 12.639 -17.607 -14.161 1.00 42.16 92 GLY A C 1
ATOM 688 O O . GLY A 1 92 ? 13.001 -18.779 -14.168 1.00 42.16 92 GLY A O 1
ATOM 689 N N . LEU A 1 93 ? 13.025 -16.746 -15.110 1.00 43.03 93 LEU A N 1
ATOM 690 C CA . LEU A 1 93 ? 13.778 -17.164 -16.299 1.00 43.03 93 LEU A CA 1
ATOM 691 C C . LEU A 1 93 ? 15.301 -17.223 -16.065 1.00 43.03 93 LEU A C 1
ATOM 693 O O . LEU A 1 93 ? 15.985 -18.016 -16.705 1.00 43.03 93 LEU A O 1
ATOM 697 N N . PHE A 1 94 ? 15.835 -16.435 -15.124 1.00 40.59 94 PHE A N 1
ATOM 698 C CA . PHE A 1 94 ? 17.267 -16.455 -14.783 1.00 40.59 94 PHE A CA 1
ATOM 699 C C . PHE A 1 94 ? 17.624 -17.584 -13.804 1.00 40.59 94 PHE A C 1
ATOM 701 O O . PHE A 1 94 ? 18.623 -18.265 -14.012 1.00 40.59 94 PHE A O 1
ATOM 708 N N . PHE A 1 95 ? 16.762 -17.877 -12.821 1.00 39.00 95 PHE A N 1
ATOM 709 C CA . PHE A 1 95 ? 16.994 -18.965 -11.855 1.00 39.00 95 PHE A CA 1
ATOM 710 C C . PHE A 1 95 ? 16.937 -20.371 -12.478 1.00 39.00 95 PHE A C 1
ATOM 712 O O . PHE A 1 95 ? 17.499 -21.313 -11.926 1.00 39.00 95 PHE A O 1
ATOM 719 N N . SER A 1 96 ? 16.282 -20.528 -13.634 1.00 45.75 96 SER A N 1
ATOM 720 C CA . SER A 1 96 ? 16.228 -21.815 -14.337 1.00 45.75 96 SER A CA 1
ATOM 721 C C . SER A 1 96 ? 17.436 -22.063 -15.248 1.00 45.75 96 SER A C 1
ATOM 723 O O . SER A 1 96 ? 17.646 -23.204 -15.654 1.00 45.75 96 SER A O 1
ATOM 725 N N . LYS A 1 97 ? 18.223 -21.029 -15.586 1.00 45.34 97 LYS A N 1
ATOM 726 C CA . LYS A 1 97 ? 19.366 -21.163 -16.504 1.00 45.34 97 LYS A CA 1
ATOM 727 C C . LYS A 1 97 ? 20.666 -21.527 -15.782 1.00 45.34 97 LYS A C 1
ATOM 729 O O . LYS A 1 97 ? 21.465 -22.261 -16.348 1.00 45.34 97 LYS A O 1
ATOM 734 N N . GLU A 1 98 ? 20.851 -21.084 -14.538 1.00 44.66 98 GLU A N 1
ATOM 735 C CA . GLU A 1 98 ? 22.014 -21.483 -13.723 1.00 44.66 98 GLU A CA 1
ATOM 736 C C . GLU A 1 98 ? 21.911 -22.938 -13.245 1.00 44.66 98 GLU A C 1
ATOM 738 O O . GLU A 1 98 ? 22.874 -23.686 -13.371 1.00 44.66 98 GLU A O 1
ATOM 743 N N . LYS A 1 99 ? 20.721 -23.401 -12.836 1.00 44.03 99 LYS A N 1
ATOM 744 C CA . LYS A 1 99 ? 20.543 -24.775 -12.330 1.00 44.03 99 LYS A CA 1
ATOM 745 C C . LYS A 1 99 ? 20.693 -25.877 -13.394 1.00 44.03 99 LYS A C 1
ATOM 747 O O 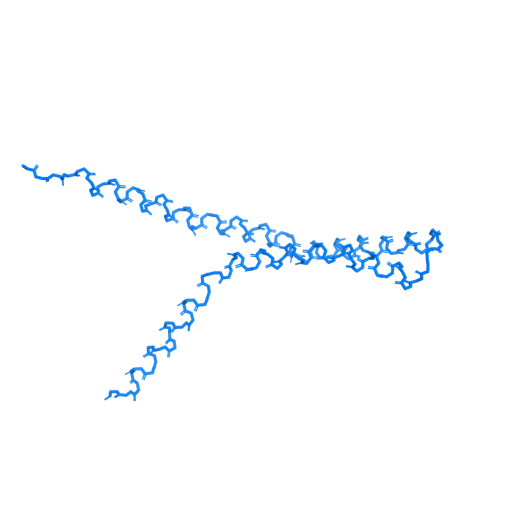. LYS A 1 99 ? 20.976 -27.016 -13.042 1.00 44.03 99 LYS A O 1
ATOM 752 N N . ASN A 1 100 ? 20.493 -25.567 -14.679 1.00 49.06 100 ASN A N 1
ATOM 753 C CA . ASN A 1 100 ? 20.714 -26.540 -15.760 1.00 49.06 100 ASN A CA 1
ATOM 754 C C . ASN A 1 100 ? 22.186 -26.645 -16.175 1.00 49.06 100 ASN A C 1
ATOM 756 O O . ASN A 1 100 ? 22.584 -27.687 -16.675 1.00 49.06 100 ASN A O 1
ATOM 760 N N . ARG A 1 101 ? 22.999 -25.608 -15.942 1.00 49.00 101 ARG A N 1
ATOM 761 C CA . ARG A 1 101 ? 24.411 -25.614 -16.344 1.00 49.00 101 ARG A CA 1
ATOM 762 C C . ARG A 1 101 ? 25.284 -26.428 -15.387 1.00 49.00 101 ARG A C 1
ATOM 764 O O . ARG A 1 101 ? 26.155 -27.153 -15.835 1.00 49.00 101 ARG A O 1
ATOM 771 N N . GLU A 1 102 ? 24.974 -26.392 -14.092 1.00 48.66 102 GLU A N 1
ATOM 772 C CA . GLU A 1 102 ? 25.660 -27.218 -13.083 1.00 48.66 102 GLU A CA 1
ATOM 773 C C . GLU A 1 102 ? 25.352 -28.720 -13.228 1.00 48.66 102 GLU A C 1
ATOM 775 O O . GLU A 1 102 ? 26.114 -29.548 -12.751 1.00 48.66 102 GLU A O 1
ATOM 780 N N . ARG A 1 103 ? 24.253 -29.088 -13.903 1.00 46.66 103 ARG A N 1
ATOM 781 C CA . ARG A 1 103 ? 23.867 -30.492 -14.119 1.00 46.66 103 ARG A CA 1
ATOM 782 C C . ARG A 1 103 ? 24.473 -31.121 -15.372 1.00 46.66 103 ARG A C 1
ATOM 784 O O . ARG A 1 103 ? 24.567 -32.337 -15.430 1.00 46.66 103 ARG A O 1
ATOM 791 N N . GLU A 1 104 ? 24.852 -30.309 -16.355 1.00 51.62 104 GLU A N 1
ATOM 792 C CA . GLU A 1 104 ? 25.518 -30.778 -17.578 1.00 51.62 104 GLU A CA 1
ATOM 793 C C . GLU A 1 104 ? 27.037 -30.934 -17.375 1.00 51.62 104 GLU A C 1
ATOM 795 O O . GLU A 1 104 ? 27.651 -31.742 -18.057 1.00 51.62 104 GLU A O 1
ATOM 800 N N . GLU A 1 105 ? 27.634 -30.235 -16.401 1.00 50.62 105 GLU A N 1
ATOM 801 C CA . GLU A 1 105 ? 29.068 -30.345 -16.068 1.00 50.62 105 GLU A CA 1
ATOM 802 C C . GLU A 1 105 ? 29.396 -31.511 -15.102 1.00 50.62 105 GLU A C 1
ATOM 804 O O . GLU A 1 105 ? 30.564 -31.841 -14.926 1.00 50.62 105 GLU A O 1
ATOM 809 N N . GLU A 1 106 ? 28.395 -32.162 -14.489 1.00 49.69 106 GLU A N 1
ATOM 810 C CA . GLU A 1 106 ? 28.578 -33.375 -13.660 1.00 49.69 106 GLU A CA 1
ATOM 811 C C . GLU A 1 106 ? 28.379 -34.695 -14.442 1.00 49.69 106 GLU A C 1
ATOM 813 O O . GLU A 1 106 ? 28.645 -35.770 -13.900 1.00 49.69 106 GLU A O 1
ATOM 818 N N . GLU A 1 107 ? 27.918 -34.637 -15.700 1.00 49.81 107 GLU A N 1
ATOM 819 C CA . GLU A 1 107 ? 27.690 -35.812 -16.567 1.00 49.81 107 GLU A CA 1
ATOM 820 C C . GLU A 1 107 ? 28.732 -35.967 -17.707 1.00 49.81 107 GLU A C 1
ATOM 822 O O . GLU A 1 107 ? 28.598 -36.887 -18.520 1.00 49.81 107 GLU A O 1
ATOM 827 N N . GLU A 1 108 ? 29.787 -35.137 -17.743 1.00 43.66 108 GLU A N 1
ATOM 828 C CA . GLU A 1 108 ? 30.983 -35.280 -18.612 1.00 43.66 108 GLU A CA 1
ATOM 829 C C . GLU A 1 108 ? 32.225 -35.734 -17.823 1.00 43.66 108 GLU A C 1
ATOM 831 O O . GLU A 1 108 ? 32.969 -36.601 -18.345 1.00 43.66 108 GLU A O 1
#

Radius of gyration: 24.37 Å; chains: 1; bounding box: 52×42×72 Å

Secondary structure (DSSP, 8-state):
---SHHHHHHHHHHHHHHHHHHHHHHHHHHHHHHHTSHHHHHHHHHHHHHHHHHHHHTT--HHHHHHHHHHHHHHHHHHHHHHHHHHHTTHHHHHHHHHHHHHHSS--